Protein AF-A0A851KQE3-F1 (afdb_monomer)

Sequence (77 aa):
KDANAALLSNFEVYQLLTDLKQQRKESGKTKQSSGQQNLNTIMYETLKYISKTPCRYQSPETVREFLVAMKDHKLTK

Mean predicted aligned error: 4.32 Å

Solvent-accessible surface area (backbone atoms only — not comparable to full-atom values): 4872 Å² total; per-residue (Å²): 132,73,92,78,79,74,88,79,54,70,42,59,54,47,50,52,53,50,52,54,53,51,54,52,66,72,70,56,92,69,92,74,50,71,70,53,49,55,50,51,51,52,53,48,55,50,47,63,53,50,66,73,41,78,46,70,77,59,48,76,62,58,56,51,52,49,54,60,69,48,61,85,68,78,67,80,133

Radius of gyration: 16.14 Å; Cα contacts (8 Å, |Δi|>4): 21; chains: 1; bounding box: 40×31×41 Å

Organism: Vidua chalybeata (NCBI:txid81927)

InterPro domains:
  IPR005574 RNA polymerase subunit Rpb4/RPC9 [PF03874] (7-77)
  IPR006590 RNA polymerase Rpb4/RPC9, core [SM00657] (1-77)
  IPR010997 HRDC-like superfamily [SSF47819] (3-77)
  IPR038324 Rpb4/RPC9 superfamily [G3DSA:1.20.1250.40] (1-77)
  IPR038846 DNA-directed RNA polymerase III subunit RPC9 [PTHR15561] (1-77)

Nearest PDB structures (foldseek):
  7ae1-assembly1_D  TM=9.092E-01  e=1.294E-07  Homo sapiens
  7dn3-assembly1_D  TM=8.954E-01  e=2.820E-06  Homo sapiens

Foldseek 3Di:
DDPDPDDDDLLRLLVVLVVVVVVVVVVDDDDDDPVRVVVVVVSVVSNVVSVVDPSVVDDPVNVVVVCVVCVVVPDDD

pLDDT: mean 93.08, std 6.98, range [67.88, 98.38]

Structure (mmCIF, N/CA/C/O backbone):
data_AF-A0A851KQE3-F1
#
_entry.id   AF-A0A851KQE3-F1
#
loop_
_atom_site.group_PDB
_atom_site.id
_atom_site.type_symbol
_atom_site.label_atom_id
_atom_site.label_alt_id
_atom_site.label_comp_id
_atom_site.label_asym_id
_atom_site.label_entity_id
_atom_site.label_seq_id
_atom_site.pdbx_PDB_ins_code
_atom_site.Cartn_x
_atom_site.Cartn_y
_atom_site.Cartn_z
_atom_site.occupancy
_atom_site.B_iso_or_equiv
_atom_site.auth_seq_id
_atom_site.auth_comp_id
_atom_site.auth_asym_id
_atom_site.auth_atom_id
_atom_site.pdbx_PDB_model_num
ATOM 1 N N . LYS A 1 1 ? 3.111 -21.756 11.007 1.00 67.88 1 LYS A N 1
ATOM 2 C CA . LYS A 1 1 ? 2.867 -20.401 10.459 1.00 67.88 1 LYS A CA 1
ATOM 3 C C . LYS A 1 1 ? 4.215 -19.851 10.046 1.00 67.88 1 LYS A C 1
ATOM 5 O O . LYS A 1 1 ? 5.068 -19.750 10.919 1.00 67.88 1 LYS A O 1
ATOM 10 N N . ASP A 1 2 ? 4.405 -19.551 8.767 1.00 88.81 2 ASP A N 1
ATOM 11 C CA . ASP A 1 2 ? 5.647 -18.941 8.294 1.00 88.81 2 ASP A CA 1
ATOM 12 C C . ASP A 1 2 ? 5.701 -17.475 8.714 1.00 88.81 2 ASP A C 1
ATOM 14 O O . ASP A 1 2 ? 4.744 -16.730 8.504 1.00 88.81 2 ASP A O 1
ATOM 18 N N . ALA A 1 3 ? 6.809 -17.071 9.338 1.00 90.94 3 ALA A N 1
ATOM 19 C CA . ALA A 1 3 ? 6.999 -15.696 9.796 1.00 90.94 3 ALA A CA 1
ATOM 20 C C . ALA A 1 3 ? 7.075 -14.700 8.623 1.00 90.94 3 ALA A C 1
ATOM 22 O O . ALA A 1 3 ? 6.621 -13.569 8.758 1.00 90.94 3 ALA A O 1
ATOM 23 N N . ASN A 1 4 ? 7.582 -15.143 7.465 1.00 91.44 4 ASN A N 1
ATOM 24 C CA . ASN A 1 4 ? 7.775 -14.334 6.259 1.00 91.44 4 ASN A CA 1
ATOM 25 C C . ASN A 1 4 ? 7.032 -14.957 5.068 1.00 91.44 4 ASN A C 1
ATOM 27 O O . ASN A 1 4 ? 7.645 -15.514 4.161 1.00 91.44 4 ASN A O 1
ATOM 31 N N . ALA A 1 5 ? 5.701 -14.903 5.095 1.00 94.94 5 ALA A N 1
ATOM 32 C CA . ALA A 1 5 ? 4.867 -15.557 4.085 1.00 94.94 5 ALA A CA 1
ATOM 33 C C . ALA A 1 5 ? 4.851 -14.835 2.721 1.00 94.94 5 ALA A C 1
ATOM 35 O O . ALA A 1 5 ? 4.645 -15.479 1.695 1.00 94.94 5 ALA A O 1
ATOM 36 N N . ALA A 1 6 ? 5.040 -13.510 2.699 1.00 95.25 6 ALA A N 1
ATOM 37 C CA . ALA A 1 6 ? 4.963 -12.700 1.484 1.00 95.25 6 ALA A CA 1
ATOM 38 C C . ALA A 1 6 ? 5.732 -11.376 1.616 1.00 95.25 6 ALA A C 1
ATOM 40 O O . ALA A 1 6 ? 5.952 -10.881 2.722 1.00 95.25 6 ALA A O 1
ATOM 41 N N . LEU A 1 7 ? 6.081 -10.790 0.468 1.00 95.25 7 LEU A N 1
ATOM 42 C CA . LEU A 1 7 ? 6.482 -9.389 0.345 1.00 95.25 7 LEU A CA 1
ATOM 43 C C . LEU A 1 7 ? 5.291 -8.605 -0.202 1.00 95.25 7 LEU A C 1
ATOM 45 O O . LEU A 1 7 ? 4.660 -9.051 -1.158 1.00 95.25 7 LEU A O 1
ATOM 49 N N . LEU A 1 8 ? 4.996 -7.461 0.408 1.00 96.81 8 LEU A N 1
ATOM 50 C CA . LEU A 1 8 ? 3.902 -6.581 0.010 1.00 96.81 8 LEU A CA 1
ATOM 51 C C . LEU A 1 8 ? 4.476 -5.228 -0.393 1.00 96.81 8 LEU A C 1
ATOM 53 O O . LEU A 1 8 ? 5.304 -4.655 0.317 1.00 96.81 8 LEU A O 1
ATOM 57 N N . SER A 1 9 ? 4.018 -4.711 -1.523 1.00 97.44 9 SER A N 1
ATOM 58 C CA . SER A 1 9 ? 4.309 -3.353 -1.956 1.00 97.44 9 SER A CA 1
ATOM 59 C C . SER A 1 9 ? 3.563 -2.329 -1.097 1.00 97.44 9 SER A C 1
ATOM 61 O O . SER A 1 9 ? 2.486 -2.586 -0.551 1.00 97.44 9 SER A O 1
ATOM 63 N N . ASN A 1 10 ? 4.095 -1.107 -1.035 1.00 97.94 10 ASN A N 1
ATOM 64 C CA . ASN A 1 10 ? 3.402 0.004 -0.377 1.00 97.94 10 ASN A CA 1
ATOM 65 C C . ASN A 1 10 ? 2.027 0.285 -1.007 1.00 97.94 10 ASN A C 1
ATOM 67 O O . ASN A 1 10 ? 1.121 0.720 -0.299 1.00 97.94 10 ASN A O 1
ATOM 71 N N . PHE A 1 11 ? 1.862 0.026 -2.310 1.00 98.19 11 PHE A N 1
ATOM 72 C CA . PHE A 1 11 ? 0.582 0.159 -3.004 1.00 98.19 11 PHE A CA 1
ATOM 73 C C . PHE A 1 11 ? -0.462 -0.836 -2.478 1.00 98.19 11 PHE A C 1
ATOM 75 O O . PHE A 1 11 ? -1.562 -0.423 -2.123 1.00 98.19 11 PHE A O 1
ATOM 82 N N . GLU A 1 12 ? -0.113 -2.117 -2.337 1.00 97.88 12 GLU A N 1
ATOM 83 C CA . GLU A 1 12 ? -1.037 -3.137 -1.815 1.00 97.88 12 GLU A CA 1
ATOM 84 C C . GLU A 1 12 ? -1.468 -2.828 -0.378 1.00 97.88 12 GLU A C 1
ATOM 86 O O . GLU A 1 12 ? -2.650 -2.915 -0.039 1.00 97.88 12 GLU A O 1
ATOM 91 N N . VAL A 1 13 ? -0.525 -2.393 0.465 1.00 98.12 13 VAL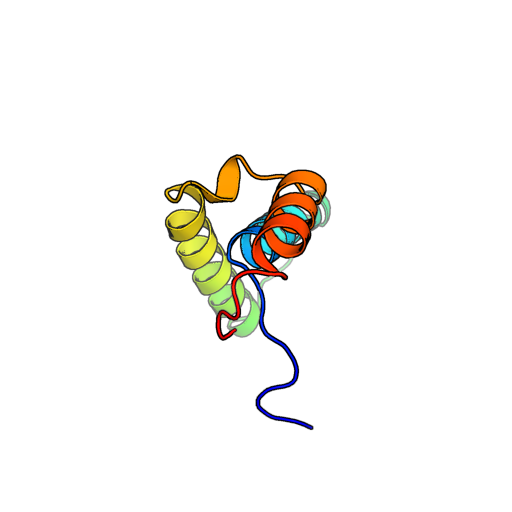 A N 1
ATOM 92 C CA . VAL A 1 13 ? -0.831 -1.966 1.838 1.00 98.12 13 VAL A CA 1
ATOM 93 C C . VAL A 1 13 ? -1.731 -0.724 1.837 1.00 98.12 13 VAL A C 1
ATOM 95 O O . VAL A 1 13 ? -2.681 -0.650 2.618 1.00 98.12 13 VAL A O 1
ATOM 98 N N . TYR A 1 14 ? -1.468 0.246 0.957 1.00 98.12 14 TYR A N 1
ATOM 99 C CA . TYR A 1 14 ? -2.283 1.454 0.815 1.00 98.12 14 TYR A CA 1
ATOM 100 C C . TYR A 1 14 ? -3.727 1.139 0.416 1.00 98.12 14 TYR A C 1
ATOM 102 O O . TYR A 1 14 ? -4.661 1.647 1.046 1.00 98.12 14 TYR A O 1
ATOM 110 N N . GLN A 1 15 ? -3.905 0.297 -0.603 1.00 97.75 15 GLN A N 1
ATOM 111 C CA . GLN A 1 15 ? -5.215 -0.116 -1.092 1.00 97.75 15 GLN A CA 1
ATOM 112 C C . GLN A 1 15 ? -5.992 -0.846 0.010 1.00 97.75 15 GLN A C 1
ATOM 114 O O . GLN A 1 15 ? -7.083 -0.413 0.374 1.00 97.75 15 GLN A O 1
ATOM 119 N N . LEU A 1 16 ? -5.376 -1.848 0.649 1.00 97.75 16 LEU A N 1
ATOM 120 C CA . LEU A 1 16 ? -5.997 -2.601 1.742 1.00 97.75 16 LEU A CA 1
ATOM 121 C C . LEU A 1 16 ? -6.469 -1.693 2.887 1.00 97.75 16 LEU A C 1
ATOM 123 O O . LEU A 1 16 ? -7.592 -1.818 3.374 1.00 97.75 16 LEU A O 1
ATOM 127 N N . LEU A 1 17 ? -5.618 -0.771 3.345 1.00 97.31 17 LEU A N 1
ATOM 128 C CA . LEU A 1 17 ? -5.973 0.134 4.440 1.00 97.31 17 LEU A CA 1
ATOM 129 C C . LEU A 1 17 ? -7.073 1.130 4.047 1.00 97.31 17 LEU A C 1
ATOM 131 O O . LEU A 1 17 ? -7.870 1.523 4.904 1.00 97.31 17 LEU A O 1
ATOM 135 N N . THR A 1 18 ? -7.130 1.526 2.775 1.00 96.19 18 THR A N 1
ATOM 136 C CA . THR A 1 18 ? -8.191 2.387 2.235 1.00 96.19 18 THR A CA 1
ATOM 137 C C . 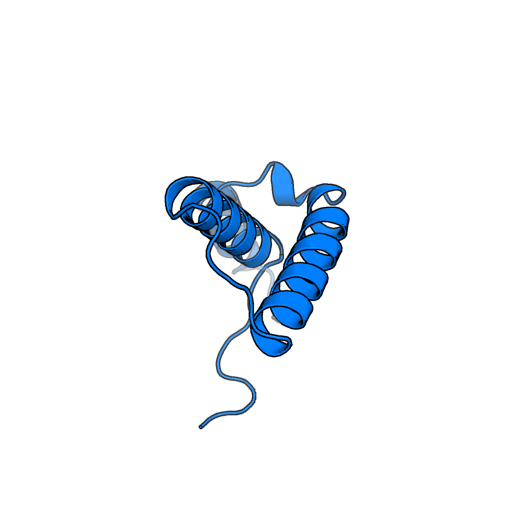THR A 1 18 ? -9.529 1.650 2.209 1.00 96.19 18 THR A C 1
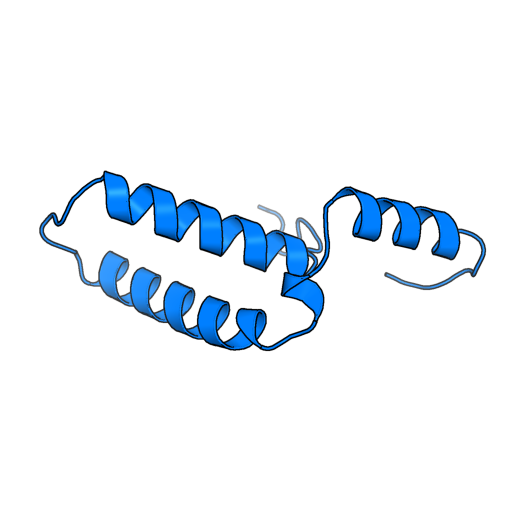ATOM 139 O O . THR A 1 18 ? -10.514 2.172 2.739 1.00 96.19 18 THR A O 1
ATOM 142 N N . ASP A 1 19 ? -9.544 0.411 1.720 1.00 95.94 19 ASP A N 1
ATOM 143 C CA . ASP A 1 19 ? -10.741 -0.433 1.657 1.00 95.94 19 ASP A CA 1
ATOM 144 C C . ASP A 1 19 ? -11.280 -0.737 3.062 1.00 95.94 19 ASP A C 1
ATOM 146 O O . ASP A 1 19 ? -12.464 -0.545 3.348 1.00 95.94 19 ASP A O 1
ATOM 150 N N . LEU A 1 20 ? -10.400 -1.105 4.001 1.00 94.75 20 LEU A N 1
ATOM 151 C CA . LEU A 1 20 ? -10.778 -1.342 5.399 1.00 94.75 20 LEU A CA 1
ATOM 152 C C . LEU A 1 20 ? -11.344 -0.085 6.075 1.00 94.75 20 LEU A C 1
ATOM 154 O O . LEU A 1 20 ? -12.255 -0.175 6.903 1.00 94.75 20 LEU A O 1
ATOM 158 N N . LYS A 1 21 ? -10.815 1.102 5.750 1.00 92.12 21 LYS A N 1
ATOM 159 C CA . LYS A 1 21 ? -11.349 2.375 6.253 1.00 92.12 21 LYS A CA 1
ATOM 160 C C . LYS A 1 21 ? -12.755 2.637 5.709 1.00 92.12 21 LYS A C 1
ATOM 162 O O . LYS A 1 21 ? -13.599 3.119 6.469 1.00 92.12 21 LYS A O 1
ATOM 167 N N . GLN A 1 22 ? -13.010 2.328 4.438 1.00 92.12 22 GLN A N 1
ATOM 168 C CA . GLN A 1 22 ? -14.333 2.469 3.829 1.00 92.12 22 GLN A CA 1
ATOM 169 C C . GLN A 1 22 ? -15.345 1.506 4.458 1.00 92.12 22 GLN A C 1
ATOM 171 O O . GLN A 1 22 ? -16.371 1.962 4.959 1.00 92.12 22 GLN A O 1
ATOM 176 N N . GLN A 1 23 ? -15.005 0.220 4.563 1.00 90.69 23 GLN A N 1
ATOM 177 C CA . GLN A 1 23 ? -15.855 -0.790 5.204 1.00 90.69 23 GLN A CA 1
ATOM 178 C C . GLN A 1 23 ? -16.243 -0.388 6.634 1.00 90.69 23 GLN A C 1
ATOM 180 O O . GLN A 1 23 ? -17.400 -0.475 7.032 1.00 90.69 23 GLN A O 1
ATOM 185 N N . ARG A 1 24 ? -15.297 0.141 7.421 1.00 85.50 24 ARG A N 1
ATOM 186 C CA . ARG A 1 24 ? -15.587 0.599 8.793 1.00 85.50 24 ARG A CA 1
ATOM 187 C C . ARG A 1 24 ? -16.499 1.818 8.863 1.00 85.50 24 ARG A C 1
ATOM 189 O O . ARG A 1 24 ? -17.177 1.995 9.872 1.00 85.50 24 ARG A O 1
ATOM 196 N N . LYS A 1 25 ? -16.502 2.673 7.838 1.00 83.88 25 LYS A N 1
ATOM 197 C CA . LYS A 1 25 ? -17.435 3.804 7.757 1.00 83.88 25 LYS A CA 1
ATOM 198 C C . LYS A 1 25 ? -18.869 3.306 7.555 1.00 83.88 25 LYS A C 1
ATOM 200 O O . LYS A 1 25 ? -19.789 3.908 8.099 1.00 83.88 25 LYS A O 1
ATOM 205 N N . GLU A 1 26 ? -19.034 2.211 6.819 1.00 85.44 26 GLU A N 1
ATOM 206 C CA . GLU A 1 26 ? -20.326 1.584 6.528 1.00 85.44 26 GLU A CA 1
ATOM 207 C C . GLU A 1 26 ? -20.879 0.809 7.739 1.00 85.44 26 GLU A C 1
ATOM 209 O O . GLU A 1 26 ? -22.078 0.858 7.999 1.00 85.44 26 GLU A O 1
ATOM 214 N N . SER A 1 27 ? -20.018 0.186 8.553 1.00 78.56 27 SER A N 1
ATOM 215 C CA . SER A 1 27 ? -20.433 -0.642 9.703 1.00 78.56 27 SER A CA 1
ATOM 216 C C . SER A 1 27 ? -20.932 0.116 10.951 1.00 78.56 27 SER A C 1
ATOM 218 O O . SER A 1 27 ? -21.322 -0.520 11.930 1.00 78.56 27 SER A O 1
ATOM 220 N N . GLY A 1 28 ? -20.936 1.454 10.958 1.00 71.88 28 GLY A N 1
ATOM 221 C CA . GLY A 1 28 ? -21.403 2.262 12.096 1.00 71.88 28 GLY A CA 1
ATOM 222 C C . GLY A 1 28 ? -20.507 2.204 13.351 1.00 71.88 28 GLY A C 1
ATOM 223 O O . GLY A 1 28 ? -19.537 1.452 13.439 1.00 71.88 28 GLY A O 1
ATOM 224 N N . LYS A 1 29 ? -20.796 3.054 14.349 1.00 69.50 29 LYS A N 1
ATOM 225 C CA . LYS A 1 29 ? -19.998 3.160 15.589 1.00 69.50 29 LYS A CA 1
ATOM 226 C C . LYS A 1 29 ? -20.554 2.245 16.686 1.00 69.50 29 LYS A C 1
ATOM 228 O O . LYS A 1 29 ? -21.475 2.626 17.400 1.00 69.50 29 LYS A O 1
ATOM 233 N N . THR A 1 30 ? -19.969 1.064 16.859 1.00 74.12 30 THR A N 1
ATOM 234 C CA . THR A 1 30 ? -20.161 0.202 18.041 1.00 74.12 30 THR A CA 1
ATOM 235 C C . THR A 1 30 ? -19.138 0.513 19.139 1.00 74.12 30 THR A C 1
ATOM 237 O O . THR A 1 30 ? -18.123 1.172 18.900 1.00 74.12 30 THR A O 1
ATOM 240 N N . LYS A 1 31 ? -19.400 0.054 20.373 1.00 79.19 31 LYS A N 1
ATOM 241 C CA . LYS A 1 31 ? -18.480 0.202 21.513 1.00 79.19 31 LYS A CA 1
ATOM 242 C C . LYS A 1 31 ? -17.150 -0.490 21.187 1.00 79.19 31 LYS A C 1
ATOM 244 O O . LYS A 1 31 ? -17.097 -1.710 21.070 1.00 79.19 31 LYS A O 1
ATOM 249 N N . GLN A 1 32 ? -16.087 0.293 21.013 1.00 80.62 32 GLN A N 1
ATOM 250 C CA . GLN A 1 32 ? -14.778 -0.224 20.614 1.00 80.62 32 GLN A CA 1
ATOM 251 C C . GLN A 1 32 ? -14.010 -0.759 21.823 1.00 80.62 32 GLN A C 1
ATOM 253 O O . GLN A 1 32 ? -13.880 -0.073 22.836 1.00 80.62 32 GLN A O 1
ATOM 258 N N . SER A 1 33 ? -13.483 -1.978 21.706 1.00 89.12 33 SER A N 1
ATOM 259 C CA . SER A 1 33 ? -12.521 -2.518 22.667 1.00 89.12 33 SER A CA 1
ATOM 260 C C . SER A 1 33 ? -11.176 -1.786 22.563 1.00 89.12 33 SER A C 1
ATOM 262 O O . SER A 1 33 ? -10.870 -1.173 21.537 1.00 89.12 33 SER A O 1
ATOM 264 N N . SER A 1 34 ? -10.334 -1.893 23.593 1.00 89.50 34 SER A N 1
ATOM 265 C CA . SER A 1 34 ? -8.964 -1.356 23.571 1.00 89.50 34 SER A CA 1
ATOM 266 C C . SER A 1 34 ? -8.136 -1.916 22.406 1.00 89.50 34 SER A C 1
ATOM 268 O O . SER A 1 34 ? -7.423 -1.175 21.733 1.00 89.50 34 SER A O 1
ATOM 270 N N . GLY A 1 35 ? -8.294 -3.205 22.085 1.00 91.50 35 GLY A N 1
ATOM 271 C CA . GLY A 1 35 ? -7.667 -3.813 20.906 1.00 91.50 35 GLY A CA 1
ATOM 272 C C . GLY A 1 35 ? -8.114 -3.160 19.593 1.00 91.50 35 GLY A C 1
ATOM 273 O O . GLY A 1 35 ? -7.288 -2.891 18.721 1.00 91.50 35 GLY A O 1
ATOM 274 N N . GLN A 1 36 ? -9.403 -2.825 19.472 1.00 89.56 36 GLN A N 1
ATOM 275 C CA . GLN A 1 36 ? -9.934 -2.136 18.296 1.00 89.56 36 GLN A CA 1
ATOM 276 C C . GLN A 1 36 ? -9.406 -0.698 18.180 1.00 89.56 36 GLN A C 1
ATOM 278 O O . GLN A 1 36 ? -9.150 -0.232 17.069 1.00 89.56 36 GLN A O 1
ATOM 283 N N . GLN A 1 37 ? -9.210 -0.011 19.309 1.00 91.25 37 GLN A N 1
ATOM 284 C CA . GLN A 1 37 ? -8.592 1.317 19.352 1.00 91.25 37 GLN A CA 1
ATOM 285 C C . GLN A 1 37 ? -7.132 1.270 18.891 1.00 91.25 37 GLN A C 1
ATOM 287 O O . GLN A 1 37 ? -6.761 2.032 18.003 1.00 91.25 37 GLN A O 1
ATOM 292 N N . ASN A 1 38 ? -6.332 0.333 19.407 1.00 94.50 38 ASN A N 1
ATOM 293 C CA . ASN A 1 38 ? -4.938 0.157 18.986 1.00 94.50 38 ASN A CA 1
ATOM 294 C C . ASN A 1 38 ? -4.836 -0.112 17.478 1.00 94.50 38 ASN A C 1
ATOM 296 O O . ASN A 1 38 ? -4.017 0.493 16.785 1.00 94.50 38 ASN A O 1
ATOM 300 N N . LEU A 1 39 ? -5.721 -0.965 16.952 1.00 93.19 39 LEU A N 1
ATOM 301 C CA . LEU A 1 39 ? -5.797 -1.241 15.521 1.00 93.19 39 LEU A CA 1
ATOM 302 C C . LEU A 1 39 ? -6.177 0.008 14.710 1.00 93.19 39 LEU A C 1
ATOM 304 O O . LEU A 1 39 ? -5.581 0.254 13.665 1.00 93.19 39 LEU A O 1
ATOM 308 N N . ASN A 1 40 ? -7.136 0.814 15.181 1.00 91.75 40 ASN A N 1
ATOM 309 C CA . ASN A 1 40 ? -7.489 2.083 14.534 1.00 91.75 40 ASN A CA 1
ATOM 310 C C . ASN A 1 40 ? -6.287 3.036 14.474 1.00 91.75 40 ASN A C 1
ATOM 312 O O . ASN A 1 40 ? -6.053 3.639 13.429 1.00 91.75 40 ASN A O 1
ATOM 316 N N . THR A 1 41 ? -5.526 3.149 15.565 1.00 95.00 41 THR A N 1
ATOM 317 C CA . THR A 1 41 ? -4.348 4.021 15.648 1.00 95.00 41 THR A CA 1
ATOM 318 C C . THR A 1 41 ? -3.280 3.618 14.639 1.00 95.00 41 THR A C 1
ATOM 320 O O . THR A 1 41 ? -2.833 4.460 13.861 1.00 95.00 41 THR A O 1
ATOM 323 N N . ILE A 1 42 ? -2.908 2.333 14.598 1.00 97.50 42 ILE A N 1
ATOM 324 C CA . ILE A 1 42 ? -1.887 1.840 13.662 1.00 97.50 42 ILE A CA 1
ATOM 325 C C . ILE A 1 42 ? -2.362 2.022 12.218 1.00 97.50 42 ILE A C 1
ATOM 327 O O . ILE A 1 42 ? -1.636 2.591 11.409 1.00 97.50 42 ILE A O 1
ATOM 331 N N . MET A 1 43 ? -3.603 1.635 11.898 1.00 96.56 43 MET A N 1
ATOM 332 C CA . MET A 1 43 ? -4.153 1.833 10.552 1.00 96.56 43 MET A CA 1
ATOM 333 C C . MET A 1 43 ? -4.128 3.304 10.126 1.00 96.56 43 MET A C 1
ATOM 335 O O . MET A 1 43 ? -3.772 3.606 8.987 1.00 96.56 43 MET A O 1
ATOM 339 N N . TYR A 1 44 ? -4.505 4.217 11.025 1.00 95.31 44 TYR A N 1
ATOM 340 C CA . TYR A 1 44 ? -4.538 5.645 10.733 1.00 95.31 44 TYR A CA 1
ATOM 341 C C . TYR A 1 44 ? -3.142 6.212 10.477 1.00 95.31 44 TYR A C 1
ATOM 343 O O . TYR A 1 44 ? -2.939 6.845 9.443 1.00 95.31 44 TYR A O 1
ATOM 351 N N . GLU A 1 45 ? -2.178 5.980 11.372 1.00 98.31 45 GLU A N 1
ATOM 352 C CA . GLU A 1 45 ? -0.823 6.518 11.203 1.00 98.31 45 GLU A CA 1
ATOM 353 C C . GLU A 1 45 ? -0.113 5.896 9.990 1.00 98.31 45 GLU A C 1
ATOM 355 O O . GLU A 1 45 ? 0.509 6.624 9.212 1.00 98.31 45 GLU A O 1
ATOM 360 N N . THR A 1 46 ? -0.281 4.590 9.741 1.00 98.25 46 THR A N 1
ATOM 361 C CA . THR A 1 46 ? 0.260 3.939 8.538 1.00 98.25 46 THR A CA 1
ATOM 362 C C . THR A 1 46 ? -0.347 4.530 7.266 1.00 98.25 46 THR A C 1
ATOM 364 O O . THR A 1 46 ? 0.392 4.947 6.374 1.00 98.25 46 THR A O 1
ATOM 367 N N . LEU A 1 47 ? -1.677 4.651 7.178 1.00 97.75 47 LEU A N 1
ATOM 368 C CA . LEU A 1 47 ? -2.332 5.226 5.999 1.00 97.75 47 LEU A CA 1
ATOM 369 C C . LEU A 1 47 ? -1.959 6.705 5.805 1.00 97.75 47 LEU A C 1
ATOM 371 O O . LEU A 1 47 ? -1.721 7.149 4.682 1.00 97.75 47 LEU A O 1
ATOM 375 N N . LYS A 1 48 ? -1.855 7.479 6.889 1.00 97.69 48 LYS A N 1
ATOM 376 C CA . LYS A 1 48 ? -1.430 8.888 6.883 1.00 97.69 48 LYS A CA 1
ATOM 377 C C . LYS A 1 48 ? 0.004 9.067 6.389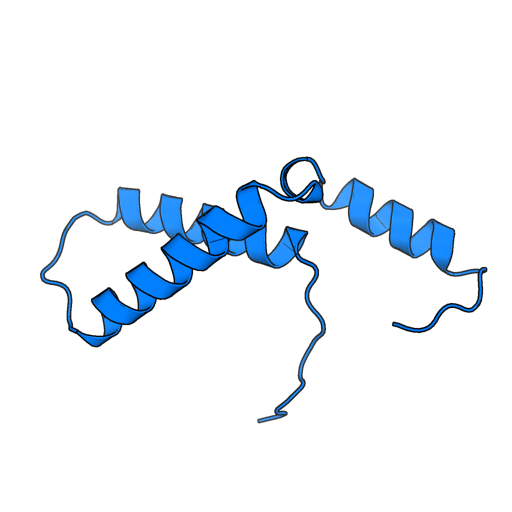 1.00 97.69 48 LYS A C 1
ATOM 379 O O . LYS A 1 48 ? 0.283 10.063 5.727 1.00 97.69 48 LYS A O 1
ATOM 384 N N . TYR A 1 49 ? 0.907 8.141 6.698 1.00 98.38 49 TYR A N 1
ATOM 385 C CA . TYR A 1 49 ? 2.262 8.154 6.152 1.00 98.38 49 TYR A CA 1
ATOM 386 C C . TYR A 1 49 ? 2.271 7.739 4.676 1.00 98.38 49 TYR A C 1
ATOM 388 O O . TYR A 1 49 ? 2.719 8.507 3.825 1.00 98.38 49 TYR A O 1
ATOM 396 N N . ILE A 1 50 ? 1.717 6.565 4.356 1.00 97.50 50 ILE A N 1
ATOM 397 C CA . ILE A 1 50 ? 1.782 5.984 3.007 1.00 97.50 50 ILE A CA 1
ATOM 398 C C . ILE A 1 50 ? 1.059 6.866 1.979 1.00 97.50 50 ILE A C 1
ATOM 400 O O . ILE A 1 50 ? 1.551 7.036 0.866 1.00 97.50 50 ILE A O 1
ATOM 404 N N . SER A 1 51 ? -0.037 7.526 2.367 1.00 96.19 51 SER A N 1
ATOM 405 C CA . SER A 1 51 ? -0.757 8.489 1.515 1.00 96.19 51 SER A CA 1
ATOM 406 C C . SER A 1 51 ? 0.055 9.727 1.120 1.00 96.19 51 SER A C 1
ATOM 408 O O . SER A 1 51 ? -0.391 10.486 0.261 1.00 96.19 51 SER A O 1
ATOM 410 N N . LYS A 1 52 ? 1.233 9.958 1.711 1.00 9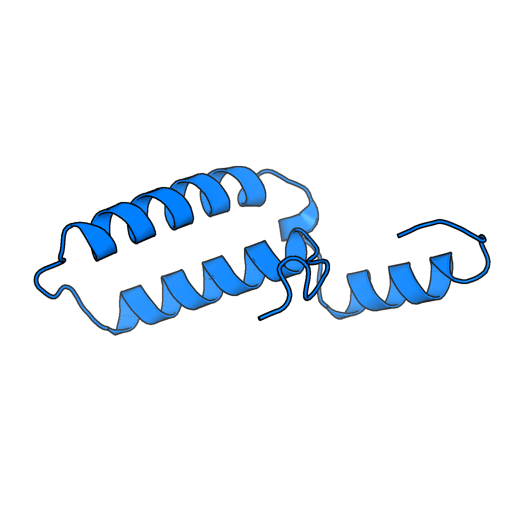7.75 52 LYS A N 1
ATOM 411 C CA . LYS A 1 52 ? 2.176 11.009 1.289 1.00 97.75 52 LYS A CA 1
ATOM 412 C C . LYS A 1 52 ? 3.215 10.509 0.286 1.00 97.75 52 LYS A C 1
ATOM 414 O O . LYS A 1 52 ? 3.923 11.322 -0.298 1.00 97.75 52 LYS A O 1
ATOM 419 N N . THR A 1 53 ? 3.322 9.199 0.093 1.00 97.81 53 THR A N 1
ATOM 420 C CA . THR A 1 53 ? 4.269 8.595 -0.847 1.00 97.81 53 THR A CA 1
ATOM 421 C C . THR A 1 53 ? 3.671 8.523 -2.262 1.00 97.81 53 THR A C 1
ATOM 423 O O . THR A 1 53 ? 2.445 8.560 -2.415 1.00 97.81 53 THR A O 1
ATOM 426 N N . PRO A 1 54 ? 4.497 8.385 -3.318 1.00 97.56 54 PRO A N 1
ATOM 427 C CA . PRO A 1 54 ? 4.003 8.265 -4.692 1.00 97.56 54 PRO A CA 1
ATOM 428 C C . PRO A 1 54 ? 3.145 7.022 -4.975 1.00 97.56 54 PRO A C 1
ATOM 430 O O . PRO A 1 54 ? 2.459 6.995 -5.994 1.00 97.56 54 PRO A O 1
ATOM 433 N N . CYS A 1 55 ? 3.132 6.005 -4.099 1.00 96.56 55 CYS A N 1
ATOM 434 C CA . CYS A 1 55 ? 2.361 4.780 -4.343 1.00 96.56 55 CYS A CA 1
ATOM 435 C C . CYS A 1 55 ? 0.848 5.027 -4.420 1.00 96.56 55 CYS A C 1
ATOM 437 O O . CYS A 1 55 ? 0.137 4.239 -5.028 1.00 96.56 55 CYS A O 1
ATOM 439 N N . ARG A 1 56 ? 0.351 6.141 -3.863 1.00 95.94 56 ARG A N 1
ATOM 440 C CA . ARG A 1 56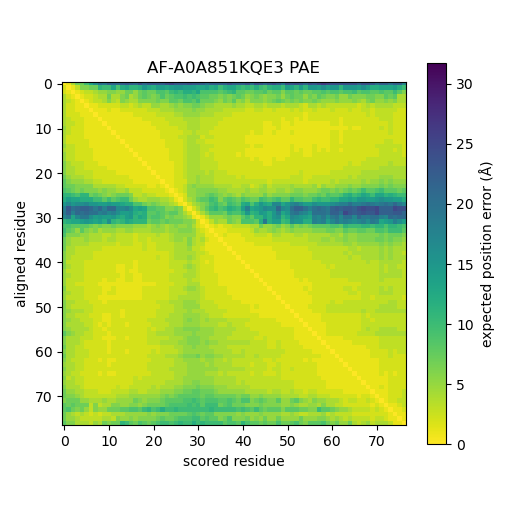 ? -1.069 6.527 -3.917 1.00 95.94 56 ARG A CA 1
ATOM 441 C C . ARG A 1 56 ? -1.603 6.762 -5.333 1.00 95.94 56 ARG A C 1
ATOM 443 O O . ARG A 1 56 ? -2.811 6.825 -5.516 1.00 95.94 56 ARG A O 1
ATOM 450 N N . TYR A 1 57 ? -0.709 6.964 -6.300 1.00 95.88 57 TYR A N 1
ATOM 451 C CA . TYR A 1 57 ? -1.049 7.204 -7.702 1.00 95.88 57 TYR A CA 1
ATOM 452 C C . TYR A 1 57 ? -0.860 5.966 -8.583 1.00 95.88 57 TYR A C 1
ATOM 454 O O . TYR A 1 57 ? -1.063 6.049 -9.789 1.00 95.88 57 TYR A O 1
ATOM 462 N N . GLN A 1 58 ? -0.407 4.851 -8.008 1.00 97.25 58 GLN A N 1
ATOM 463 C CA . GLN A 1 58 ? -0.215 3.609 -8.747 1.00 97.25 58 GLN A CA 1
ATOM 464 C C . GLN A 1 58 ? -1.548 2.878 -8.919 1.00 97.25 58 GLN A C 1
ATOM 466 O O . GLN A 1 58 ? -2.514 3.130 -8.197 1.00 97.25 58 GLN A O 1
ATOM 471 N N . SER A 1 59 ? -1.571 1.951 -9.870 1.00 97.56 59 SER A N 1
ATOM 472 C CA . SER A 1 59 ? -2.640 0.978 -10.053 1.00 97.56 59 SER A CA 1
ATOM 473 C C . SER A 1 59 ? -2.059 -0.442 -10.069 1.00 97.56 59 SER A C 1
ATOM 475 O O . SER A 1 59 ? -0.838 -0.603 -10.229 1.00 97.56 59 SER A O 1
ATOM 477 N N . PRO A 1 60 ? -2.899 -1.486 -9.939 1.00 97.25 60 PRO A N 1
ATOM 478 C CA . PRO A 1 60 ? -2.449 -2.870 -10.072 1.00 97.25 60 PRO A CA 1
ATOM 479 C C . PRO A 1 60 ? -1.717 -3.122 -11.399 1.00 97.25 60 PRO A C 1
ATOM 481 O O . PRO A 1 60 ? -0.721 -3.845 -11.439 1.00 97.25 60 PRO A O 1
ATOM 484 N N . GLU A 1 61 ? -2.174 -2.482 -12.477 1.00 98.06 61 GLU A N 1
ATOM 485 C CA . GLU A 1 61 ? -1.581 -2.573 -13.811 1.00 98.06 61 GLU A CA 1
ATOM 486 C C . GLU A 1 61 ? -0.179 -1.961 -13.830 1.00 98.06 61 GLU A C 1
ATOM 488 O O . GLU A 1 61 ? 0.758 -2.628 -14.260 1.00 98.06 61 GLU A O 1
ATOM 493 N N . THR A 1 62 ? 0.003 -0.756 -13.272 1.00 97.31 62 THR A N 1
ATOM 494 C CA . THR A 1 62 ? 1.322 -0.097 -13.216 1.00 97.31 62 THR A CA 1
ATOM 495 C C . THR A 1 62 ? 2.353 -0.943 -12.467 1.00 97.31 62 THR A C 1
ATOM 497 O O . THR A 1 62 ? 3.494 -1.075 -12.909 1.00 97.31 62 THR A O 1
ATOM 500 N N . VAL A 1 63 ? 1.967 -1.545 -11.335 1.00 96.94 63 VAL A N 1
ATOM 501 C CA . VAL A 1 63 ? 2.867 -2.413 -10.556 1.00 96.94 63 VAL A CA 1
ATOM 502 C C . VAL A 1 63 ? 3.219 -3.675 -11.345 1.00 96.94 63 VAL A C 1
ATOM 504 O O . VAL A 1 63 ? 4.385 -4.072 -11.395 1.00 96.94 63 VAL A O 1
ATOM 507 N N . ARG A 1 64 ? 2.232 -4.295 -12.001 1.00 97.31 64 ARG A N 1
ATOM 508 C CA . ARG A 1 64 ? 2.447 -5.489 -12.825 1.00 97.31 64 ARG A CA 1
ATOM 509 C C . ARG A 1 64 ? 3.372 -5.204 -14.004 1.00 97.31 64 ARG A C 1
ATOM 511 O O . ARG A 1 64 ? 4.307 -5.967 -14.231 1.00 97.31 64 ARG A O 1
ATOM 518 N N . GLU A 1 65 ? 3.113 -4.135 -14.746 1.00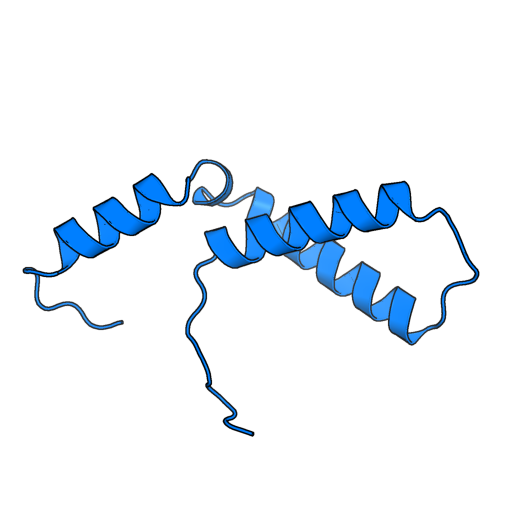 97.94 6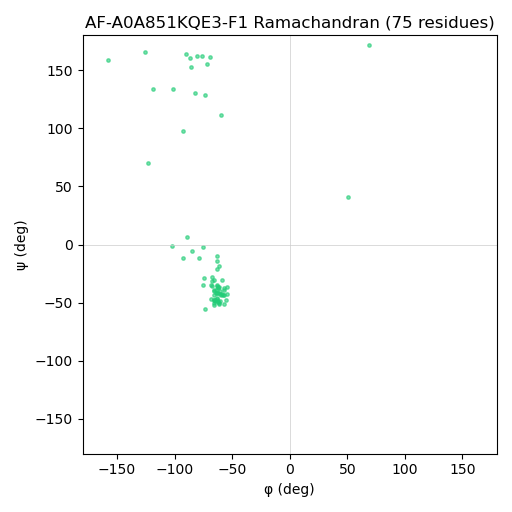5 GLU A N 1
ATOM 519 C CA . GLU A 1 65 ? 3.918 -3.724 -15.898 1.00 97.94 65 GLU A CA 1
ATOM 520 C C . GLU A 1 65 ? 5.360 -3.427 -15.489 1.00 97.94 65 GLU A C 1
ATOM 522 O O . GLU A 1 65 ? 6.285 -3.912 -16.139 1.00 97.94 65 GLU A O 1
ATOM 527 N N . PHE A 1 66 ? 5.560 -2.732 -14.363 1.00 96.56 66 PHE A N 1
ATOM 528 C CA . PHE A 1 66 ? 6.888 -2.508 -13.796 1.00 96.56 66 PHE A CA 1
ATOM 529 C C . PHE A 1 66 ? 7.614 -3.830 -13.516 1.00 96.56 66 PHE A C 1
ATOM 531 O O . PHE A 1 66 ? 8.734 -4.024 -13.978 1.00 96.56 66 PHE A O 1
ATOM 538 N N . LEU A 1 67 ? 6.981 -4.778 -12.819 1.00 96.00 67 LEU A N 1
ATOM 539 C CA . LEU A 1 67 ? 7.610 -6.070 -12.515 1.00 96.00 67 LEU A CA 1
ATOM 540 C C . LEU A 1 67 ? 7.955 -6.876 -13.776 1.00 96.00 67 LEU A C 1
ATOM 542 O O . LEU A 1 67 ? 8.989 -7.542 -13.811 1.00 96.00 67 LEU A O 1
ATOM 546 N N . VAL A 1 68 ? 7.112 -6.811 -14.811 1.00 97.12 68 VAL A N 1
ATOM 547 C CA . VAL A 1 68 ? 7.384 -7.449 -16.108 1.00 97.12 68 VAL A CA 1
ATOM 548 C C . VAL A 1 68 ? 8.583 -6.793 -16.787 1.00 97.12 68 VAL A C 1
ATOM 550 O O . VAL A 1 68 ? 9.492 -7.507 -17.203 1.00 97.12 68 VAL A O 1
ATOM 553 N N . ALA A 1 69 ? 8.623 -5.460 -16.844 1.00 97.50 69 ALA A N 1
ATOM 554 C CA . ALA A 1 69 ? 9.721 -4.714 -17.454 1.00 97.50 69 ALA A CA 1
ATOM 555 C C . ALA A 1 69 ? 11.057 -4.948 -16.731 1.00 97.50 69 ALA A C 1
ATOM 557 O O . ALA A 1 69 ? 12.091 -5.086 -17.373 1.00 97.50 69 ALA A O 1
ATOM 558 N N . MET A 1 70 ? 11.045 -5.057 -15.399 1.00 96.56 70 MET A N 1
ATOM 559 C CA . MET A 1 70 ? 12.263 -5.251 -14.604 1.00 96.56 70 MET A CA 1
ATOM 560 C C . MET A 1 70 ? 12.791 -6.695 -14.609 1.00 96.56 70 MET A C 1
ATOM 562 O O . MET A 1 70 ? 13.918 -6.930 -14.166 1.00 96.56 70 MET A O 1
ATOM 566 N N . LYS A 1 71 ? 12.015 -7.667 -15.107 1.00 94.31 71 LYS A N 1
ATOM 567 C CA . LYS A 1 71 ? 12.340 -9.102 -15.033 1.00 94.31 71 LYS A CA 1
ATOM 568 C C . LYS A 1 71 ? 13.690 -9.451 -15.666 1.00 94.31 71 LYS A C 1
ATOM 570 O O . LYS A 1 71 ? 14.429 -10.269 -15.119 1.00 94.31 71 LYS A O 1
ATOM 575 N N . ASP A 1 72 ? 14.032 -8.800 -16.772 1.00 95.69 72 ASP A N 1
ATOM 576 C CA . ASP A 1 72 ? 15.241 -9.112 -17.543 1.00 95.69 72 ASP A CA 1
ATOM 577 C C . ASP A 1 72 ? 16.501 -8.408 -17.004 1.00 95.69 72 ASP A C 1
ATOM 579 O O . ASP A 1 72 ? 17.619 -8.701 -17.428 1.00 95.69 72 ASP A O 1
ATOM 583 N N . HIS A 1 73 ? 16.349 -7.536 -16.000 1.00 95.88 73 HIS A N 1
ATOM 584 C CA . HIS A 1 73 ? 17.438 -6.735 -15.434 1.00 95.88 73 HIS A CA 1
ATOM 585 C C . HIS A 1 73 ? 18.193 -7.415 -14.276 1.00 95.88 73 HIS A C 1
ATOM 587 O O . HIS A 1 73 ? 19.068 -6.794 -13.676 1.00 95.88 73 HIS A O 1
ATOM 593 N N . LYS A 1 74 ? 17.897 -8.691 -13.968 1.00 93.88 74 LYS A N 1
ATOM 594 C CA . LYS A 1 74 ? 18.568 -9.502 -12.922 1.00 93.88 74 LYS A CA 1
ATOM 595 C C . LYS A 1 74 ? 18.650 -8.810 -11.551 1.00 93.88 74 LYS A C 1
ATOM 597 O O . LYS A 1 74 ? 19.668 -8.887 -10.866 1.00 93.88 74 LYS A O 1
ATOM 602 N N . LEU A 1 75 ? 17.573 -8.140 -11.153 1.00 95.44 75 LEU A N 1
ATOM 603 C CA . LEU A 1 75 ? 17.477 -7.488 -9.849 1.00 95.44 75 LEU A CA 1
ATOM 604 C C . LEU A 1 75 ? 17.009 -8.464 -8.766 1.00 95.44 75 LEU A C 1
ATOM 606 O O . LEU A 1 75 ? 16.297 -9.432 -9.044 1.00 95.44 75 LEU A O 1
ATOM 610 N N . THR A 1 76 ? 17.403 -8.202 -7.521 1.00 94.31 76 THR A N 1
ATOM 611 C CA . THR A 1 76 ? 16.854 -8.908 -6.361 1.00 94.31 76 THR A CA 1
ATOM 612 C C . THR A 1 76 ? 15.456 -8.393 -6.035 1.00 94.31 76 THR A C 1
ATOM 614 O O . THR A 1 76 ? 15.058 -7.312 -6.472 1.00 94.31 76 THR A O 1
ATOM 617 N N . LYS A 1 77 ? 14.717 -9.187 -5.260 1.00 82.00 77 LYS A N 1
ATOM 618 C CA . LYS A 1 77 ? 13.496 -8.718 -4.602 1.00 82.00 77 LYS A CA 1
ATOM 619 C C . LYS A 1 77 ? 13.829 -7.746 -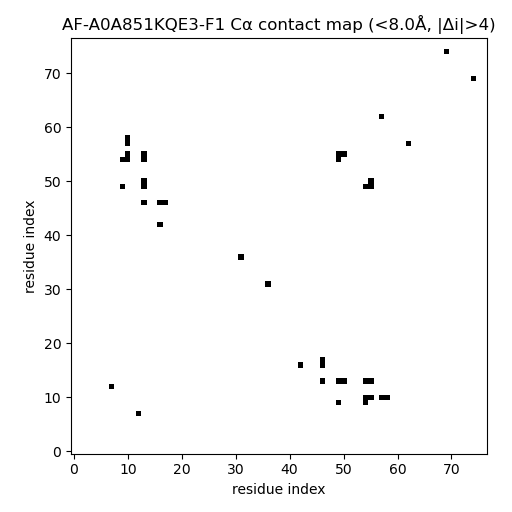3.476 1.00 82.00 77 LYS A C 1
ATOM 621 O O . LYS A 1 77 ? 14.951 -7.867 -2.930 1.00 82.00 77 LYS A O 1
#

Secondary structure (DSSP, 8-state):
--TT-----HHHHHHHHHHHHHHHHHT------HHHHHHHHHHHHHHHHHTTSGGGG--HHHHHHHHHHHGGGT---